Protein AF-A0A078QMP8-F1 (afdb_monomer_lite)

Secondary structure (DSSP, 8-state):
-HHHHHHHHHHHHH----S-----------SSSTTS-TT-TTSEEEETTEEEEEEE-TTSEEEEEEEETT--PPEEEEEEEE--TTSTT--EEEEE-TTS-EEEEE--SS----EEE-SSTT---------

Sequence (131 aa):
MRNLFLLIALCCVAFSVRAQRLVEVGKGFSSTSVNTTVFRNNSIVTHGNTQYISYYDAEGWLMLGKRRLGTGEWILHRTQYKGHVKDAHNIISMMVDGDGYLHLSFDHHGHKLNYCRSIAPIHLFWEIKSR

Radius of gyration: 20.08 Å; chains: 1; bounding box: 44×51×57 Å

Foldseek 3Di:
DVVVVVVVVVVVVVPPPPPDDDQDDDAAADPECLQPDPPQQDQWDDDDQKIKGWGHHNQQFIKIWMDGPPDRDIDIDGDPDGEPVVDSVFHKHWDADPQQKIKIWGHDDPDPTDIFIDPHHPDPDGDDDDD

pLDDT: mean 88.67, std 16.4, range [37.72, 98.88]

Organism: NCBI:txid1339350

Structure (mmCIF, N/CA/C/O backbone):
data_AF-A0A078QMP8-F1
#
_entry.id   AF-A0A078QMP8-F1
#
loop_
_atom_site.group_PDB
_atom_site.id
_atom_site.type_symbol
_atom_site.label_atom_id
_atom_site.label_alt_id
_atom_site.label_comp_id
_atom_site.label_asym_id
_atom_site.label_entity_id
_atom_site.label_seq_id
_atom_site.pdbx_PDB_ins_code
_atom_site.Cartn_x
_atom_site.Cartn_y
_atom_site.Cartn_z
_atom_site.occupancy
_atom_site.B_iso_or_equiv
_atom_site.auth_seq_id
_atom_site.auth_comp_id
_atom_site.auth_asym_id
_atom_site.auth_atom_id
_atom_site.pdbx_PDB_model_num
ATOM 1 N N . MET A 1 1 ? -28.824 30.784 37.572 1.00 60.53 1 MET A N 1
ATOM 2 C CA . MET A 1 1 ? -28.586 31.228 36.178 1.00 60.53 1 MET A CA 1
ATOM 3 C C . MET A 1 1 ? -27.094 31.341 35.845 1.00 60.53 1 MET A C 1
ATOM 5 O O . MET A 1 1 ? -26.639 30.577 35.009 1.00 60.53 1 MET A O 1
ATOM 9 N N . ARG A 1 2 ? -26.298 32.186 36.526 1.00 64.44 2 ARG A N 1
ATOM 10 C CA . ARG A 1 2 ? -24.849 32.368 36.250 1.00 64.44 2 ARG A CA 1
ATOM 11 C C . ARG A 1 2 ? -24.005 31.082 36.346 1.00 64.44 2 ARG A C 1
ATOM 13 O O . ARG A 1 2 ? -23.192 30.818 35.471 1.00 64.44 2 ARG A O 1
ATOM 20 N N . ASN A 1 3 ? -24.266 30.243 37.348 1.00 64.19 3 ASN A N 1
ATOM 21 C CA . ASN A 1 3 ? -23.526 28.988 37.547 1.00 64.19 3 ASN A CA 1
ATOM 22 C C . ASN A 1 3 ? -23.891 27.905 36.512 1.00 64.19 3 ASN A C 1
ATOM 24 O O . ASN A 1 3 ? -23.071 27.045 36.221 1.00 64.19 3 ASN A O 1
ATOM 28 N N . LEU A 1 4 ? -25.090 27.975 35.919 1.00 65.38 4 LEU A N 1
ATOM 29 C CA . LEU A 1 4 ? -25.539 27.042 34.880 1.00 65.38 4 LEU A CA 1
ATOM 30 C C . LEU A 1 4 ? -24.855 27.341 33.535 1.00 65.38 4 LEU A C 1
ATOM 32 O O . LEU A 1 4 ? -24.420 26.421 32.853 1.00 65.38 4 LEU A O 1
ATOM 36 N N . PHE A 1 5 ? -24.675 28.624 33.198 1.00 62.94 5 PHE A N 1
ATOM 37 C CA . PHE A 1 5 ? -23.906 29.043 32.019 1.00 62.94 5 PHE A CA 1
ATOM 38 C C . PHE A 1 5 ? -22.420 28.670 32.119 1.00 62.94 5 PHE A C 1
ATOM 40 O O . PHE A 1 5 ? -21.841 28.219 31.136 1.00 62.94 5 PHE A O 1
ATOM 47 N N . LEU A 1 6 ? -21.820 28.794 33.309 1.00 61.47 6 LEU A N 1
ATOM 48 C CA . LEU A 1 6 ? -20.442 28.356 33.565 1.00 61.47 6 LEU A CA 1
ATOM 49 C C . LEU A 1 6 ? -20.273 26.836 33.405 1.00 61.47 6 LEU A C 1
ATOM 51 O O . LEU A 1 6 ? -19.290 26.400 32.816 1.00 61.47 6 LEU A O 1
ATOM 55 N N . LEU A 1 7 ? -21.243 26.035 33.861 1.00 62.81 7 LEU A N 1
ATOM 56 C CA . LEU A 1 7 ? -21.231 24.575 33.703 1.00 62.81 7 LEU A CA 1
ATOM 57 C C . LEU A 1 7 ? -21.398 24.131 32.242 1.00 62.81 7 LEU A C 1
ATOM 59 O O . LEU A 1 7 ? -20.694 23.224 31.804 1.00 62.81 7 LEU A O 1
ATOM 63 N N . ILE A 1 8 ? -22.276 24.786 31.475 1.00 65.38 8 ILE A N 1
ATOM 64 C CA . ILE A 1 8 ? -22.460 24.502 30.041 1.00 65.38 8 ILE A CA 1
ATOM 65 C C . ILE A 1 8 ? -21.200 24.885 29.252 1.00 65.38 8 ILE A C 1
ATOM 67 O O . ILE A 1 8 ? -20.715 24.085 28.455 1.00 65.38 8 ILE A O 1
ATOM 71 N N . ALA A 1 9 ? -20.618 26.058 29.522 1.00 63.00 9 ALA A N 1
ATOM 72 C CA . ALA A 1 9 ? -19.374 26.486 28.884 1.00 63.00 9 ALA A CA 1
ATOM 73 C C . ALA A 1 9 ? -18.206 25.531 29.195 1.00 63.00 9 ALA A C 1
ATOM 75 O O . ALA A 1 9 ? -17.456 25.173 28.290 1.00 63.00 9 ALA A O 1
ATOM 76 N N . LEU A 1 10 ? -18.087 25.051 30.439 1.00 62.25 10 LEU A N 1
ATOM 77 C CA . LEU A 1 10 ? -17.062 24.077 30.833 1.00 62.25 10 LEU A CA 1
ATOM 78 C C . LEU A 1 10 ? -17.268 22.705 30.157 1.00 62.2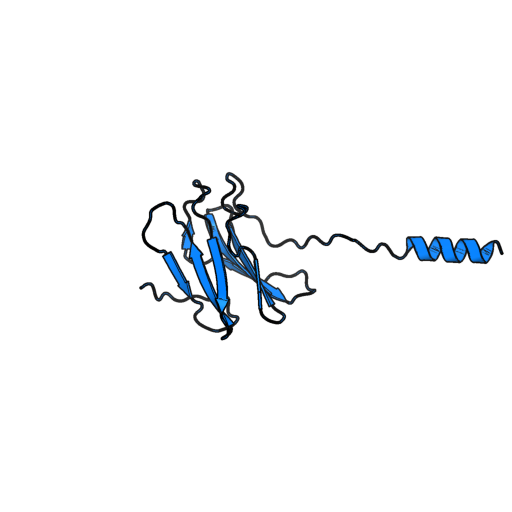5 10 LEU A C 1
ATOM 80 O O . LEU A 1 10 ? -16.298 22.059 29.765 1.00 62.25 10 LEU A O 1
ATOM 84 N N . CYS A 1 11 ? -18.522 22.284 29.954 1.00 59.47 11 CYS A N 1
ATOM 85 C CA . CYS A 1 11 ? -18.861 21.055 29.227 1.00 59.47 11 CYS A CA 1
ATOM 86 C C . CYS A 1 11 ? -18.514 21.139 27.729 1.00 59.47 11 CYS A C 1
ATOM 88 O O . CYS A 1 11 ? -18.012 20.170 27.161 1.00 59.47 11 CYS A O 1
ATOM 90 N N . CYS A 1 12 ? -18.716 22.296 27.090 1.00 57.00 12 CYS A N 1
ATOM 91 C CA . CYS A 1 12 ? -18.373 22.499 25.678 1.00 57.00 12 CYS A CA 1
ATOM 92 C C . CYS A 1 12 ? -16.858 22.486 25.415 1.00 57.00 12 CYS A C 1
ATOM 94 O O . CYS A 1 12 ? -16.435 22.071 24.339 1.00 57.00 12 CYS A O 1
ATOM 96 N N . VAL A 1 13 ? -16.032 22.889 26.388 1.00 56.84 13 VAL A N 1
ATOM 97 C CA . VAL A 1 13 ? -14.561 22.837 26.271 1.00 56.84 13 VAL A CA 1
ATOM 98 C C . VAL A 1 13 ? -14.026 21.403 26.433 1.00 56.84 13 VAL A C 1
ATOM 100 O O . VAL A 1 13 ? -13.000 21.058 25.849 1.00 56.84 13 VAL A O 1
ATOM 103 N N . ALA A 1 14 ? -14.735 20.542 27.174 1.00 55.78 14 ALA A N 1
ATOM 104 C CA . ALA A 1 14 ? -14.314 19.165 27.452 1.00 55.78 14 ALA A CA 1
ATOM 105 C C . ALA A 1 14 ? -14.521 18.190 26.274 1.00 55.78 14 ALA A C 1
ATOM 107 O O . ALA A 1 14 ? -13.844 17.165 26.197 1.00 55.78 14 ALA A O 1
ATOM 108 N N . PHE A 1 15 ? -15.399 18.5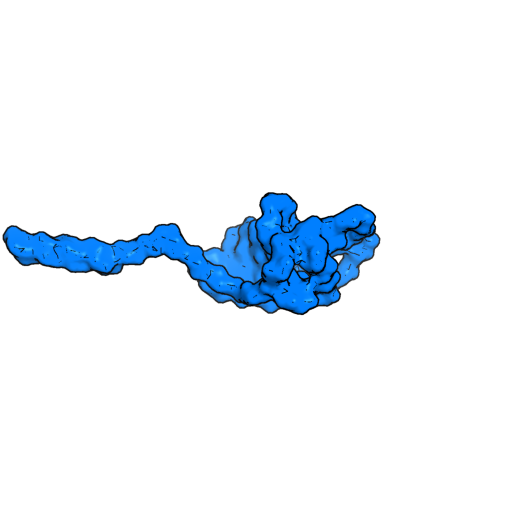14 25.321 1.00 53.62 15 PHE A N 1
ATOM 109 C CA . PHE A 1 15 ? -15.630 17.712 24.116 1.00 53.62 15 PHE A CA 1
ATOM 110 C C . PHE A 1 15 ? -14.873 18.280 22.909 1.00 53.62 15 PHE A C 1
ATOM 112 O O . PHE A 1 15 ? -15.462 18.748 21.937 1.00 53.62 15 PHE A O 1
ATOM 119 N N . SER A 1 16 ? -13.541 18.184 22.924 1.00 59.47 16 SER A N 1
ATOM 120 C CA . SER A 1 16 ? -12.768 18.260 21.677 1.00 59.47 16 SER A CA 1
ATOM 121 C C . SER A 1 16 ? -12.991 16.982 20.866 1.00 59.47 16 SER A C 1
ATOM 123 O O . SER A 1 16 ? -12.189 16.047 20.899 1.00 59.47 16 SER A O 1
ATOM 125 N N . VAL A 1 17 ? -14.098 16.927 20.126 1.00 60.81 17 VAL A N 1
ATOM 126 C CA . VAL A 1 17 ? -14.275 15.936 19.064 1.00 60.81 17 VAL A CA 1
ATOM 127 C C . VAL A 1 17 ? -13.261 16.283 17.979 1.00 60.81 17 VAL A C 1
ATOM 129 O O . VAL A 1 17 ? -13.447 17.227 17.214 1.00 60.81 17 VAL A O 1
ATOM 132 N N . ARG A 1 18 ? -12.141 15.556 17.923 1.00 66.56 18 ARG A N 1
ATOM 133 C CA . ARG A 1 18 ? -11.217 15.682 16.793 1.00 66.56 18 ARG A CA 1
ATOM 134 C C . ARG A 1 18 ? -11.909 15.123 15.553 1.00 66.56 18 ARG A C 1
ATOM 136 O O . ARG A 1 18 ? -12.007 13.909 15.403 1.00 66.56 18 ARG A O 1
ATOM 143 N N . ALA A 1 19 ? -12.374 16.010 14.674 1.00 79.31 19 ALA A N 1
ATOM 144 C CA . ALA A 1 19 ? -12.984 15.635 13.398 1.00 79.31 19 ALA A CA 1
ATOM 145 C C . ALA A 1 19 ? -12.022 14.827 12.506 1.00 79.31 19 ALA A C 1
ATOM 147 O O . ALA A 1 19 ? -12.461 14.017 11.694 1.00 79.31 19 ALA A O 1
ATOM 148 N N . GLN A 1 20 ? -10.708 15.006 12.681 1.00 89.75 20 GLN A N 1
ATOM 149 C CA . GLN A 1 20 ? -9.671 14.271 11.966 1.00 89.75 20 GLN A CA 1
ATOM 150 C C . GLN A 1 20 ? -8.768 13.499 12.931 1.00 89.75 20 GLN A C 1
ATOM 152 O O . GLN A 1 20 ? -8.244 14.040 13.909 1.00 89.75 20 GLN A O 1
ATOM 157 N N . ARG A 1 21 ? -8.527 12.226 12.608 1.00 90.88 21 ARG A N 1
ATOM 158 C CA . ARG A 1 21 ? -7.541 11.376 13.280 1.00 90.88 21 ARG A CA 1
ATOM 159 C C . ARG A 1 21 ? -6.487 10.940 12.270 1.00 90.88 21 ARG A C 1
ATOM 161 O O . ARG A 1 21 ? -6.785 10.169 11.364 1.00 90.88 21 ARG A O 1
ATOM 168 N N . LEU A 1 22 ? -5.253 11.390 12.470 1.00 95.50 22 LEU A N 1
ATOM 169 C CA . LEU A 1 22 ? -4.087 10.843 11.781 1.00 95.50 22 LEU A CA 1
ATOM 170 C C . LEU A 1 22 ? -3.552 9.657 12.582 1.00 95.50 22 LEU A C 1
ATOM 172 O O . LEU A 1 22 ? -3.433 9.731 13.805 1.00 95.50 22 LEU A O 1
ATOM 176 N N . VAL A 1 23 ? -3.260 8.557 11.893 1.00 96.88 23 VAL A N 1
ATOM 177 C CA . VAL A 1 23 ? -2.610 7.383 12.478 1.00 96.88 23 VAL A CA 1
ATOM 178 C C . VAL A 1 23 ? -1.319 7.163 11.716 1.00 96.88 23 VAL A C 1
ATOM 180 O O . VAL A 1 23 ? -1.355 6.845 10.530 1.00 96.88 23 VAL A O 1
ATOM 183 N N . GLU A 1 24 ? -0.192 7.380 12.388 1.00 98.19 24 GLU A N 1
ATOM 184 C CA . GLU A 1 24 ? 1.121 7.148 11.796 1.00 98.19 24 GLU A CA 1
ATOM 185 C C . GLU A 1 24 ? 1.315 5.652 11.513 1.00 98.19 24 GLU A C 1
ATOM 187 O O . GLU A 1 24 ? 0.928 4.803 12.313 1.00 98.19 24 GLU A O 1
ATOM 192 N N . VAL A 1 25 ? 1.875 5.345 10.340 1.00 98.38 25 VAL A N 1
ATOM 193 C CA . VAL A 1 25 ? 2.183 3.978 9.894 1.00 98.38 25 VAL A CA 1
ATOM 194 C C . VAL A 1 25 ? 3.690 3.758 9.990 1.00 98.38 25 VAL A C 1
ATOM 196 O O . VAL A 1 25 ? 4.166 3.006 10.829 1.00 98.38 25 VAL A O 1
ATOM 199 N N . GLY A 1 26 ? 4.440 4.458 9.141 1.00 97.31 26 GLY A N 1
ATOM 200 C CA . GLY A 1 26 ? 5.890 4.411 9.023 1.00 97.31 26 GLY A CA 1
ATOM 201 C C . GLY A 1 26 ? 6.345 5.390 7.941 1.00 97.31 26 GLY A C 1
ATOM 202 O O . GLY A 1 26 ? 5.519 5.941 7.207 1.00 97.31 26 GLY A O 1
ATOM 203 N N . LYS A 1 27 ? 7.653 5.644 7.843 1.00 98.38 27 LYS A N 1
ATOM 204 C CA . LYS A 1 27 ? 8.203 6.509 6.789 1.00 98.38 27 LYS A CA 1
ATOM 205 C C . LYS A 1 27 ? 8.268 5.743 5.462 1.00 98.38 27 LYS A C 1
ATOM 207 O O . LYS A 1 27 ? 8.651 4.576 5.441 1.00 98.38 27 LYS A O 1
ATOM 212 N N . GLY A 1 28 ? 7.882 6.402 4.372 1.00 98.62 28 GLY A N 1
ATOM 213 C CA . GLY A 1 28 ? 7.893 5.855 3.014 1.00 98.62 28 GLY A CA 1
ATOM 214 C C . GLY A 1 28 ? 8.800 6.648 2.078 1.00 98.62 28 GLY A C 1
ATOM 215 O O . GLY A 1 28 ? 9.180 7.777 2.395 1.00 98.62 28 GLY A O 1
ATOM 216 N N . PHE A 1 29 ? 9.112 6.076 0.914 1.00 98.75 29 PHE A N 1
ATOM 217 C CA . PHE A 1 29 ? 9.772 6.796 -0.173 1.00 98.75 29 PHE A CA 1
ATOM 218 C C . PHE A 1 29 ? 8.967 8.039 -0.561 1.00 98.75 29 PHE A C 1
ATOM 220 O O . PHE A 1 29 ? 7.743 7.962 -0.714 1.00 98.75 29 PHE A O 1
ATOM 227 N N . SER A 1 30 ? 9.660 9.166 -0.730 1.00 98.56 30 SER A N 1
ATOM 228 C CA . SER A 1 30 ? 9.036 10.482 -0.917 1.00 98.56 30 SER A CA 1
ATOM 229 C C . SER A 1 30 ? 9.652 11.331 -2.033 1.00 98.56 30 SER A C 1
ATOM 231 O O . SER A 1 30 ? 9.198 12.450 -2.251 1.00 98.56 30 SER A O 1
ATOM 233 N N . SER A 1 31 ? 10.655 10.831 -2.767 1.00 98.62 31 SER A N 1
ATOM 234 C CA . SER A 1 31 ? 11.264 11.587 -3.879 1.00 98.62 31 SER A CA 1
ATOM 235 C C . SER A 1 31 ? 10.452 11.529 -5.181 1.00 98.62 31 SER A C 1
ATOM 237 O O . SER A 1 31 ? 10.742 12.271 -6.112 1.00 98.62 31 SER A O 1
ATOM 239 N N . THR A 1 32 ? 9.437 10.665 -5.252 1.00 98.81 32 THR A N 1
ATOM 240 C CA . THR A 1 32 ? 8.426 10.607 -6.320 1.00 98.81 32 THR A CA 1
ATOM 241 C C . THR A 1 32 ? 7.047 10.366 -5.700 1.00 98.81 32 THR A C 1
ATOM 243 O O . THR A 1 32 ? 6.927 10.086 -4.506 1.00 98.81 32 THR A O 1
ATOM 246 N N . SER A 1 33 ? 5.989 10.430 -6.511 1.00 98.69 33 SER A N 1
ATOM 247 C CA . SER A 1 33 ? 4.612 10.152 -6.085 1.00 98.69 33 SER A CA 1
ATOM 248 C C . SER A 1 33 ? 4.224 8.667 -6.122 1.00 98.69 33 SER A C 1
ATOM 250 O O . SER A 1 33 ? 3.045 8.358 -5.963 1.00 98.69 33 SER A O 1
ATOM 252 N N . VAL A 1 34 ? 5.170 7.730 -6.288 1.00 98.88 34 VAL A N 1
ATOM 253 C CA . VAL A 1 34 ? 4.881 6.283 -6.442 1.00 98.88 34 VAL A CA 1
ATOM 254 C C . VAL A 1 34 ? 3.993 5.704 -5.325 1.00 98.88 34 VAL A C 1
ATOM 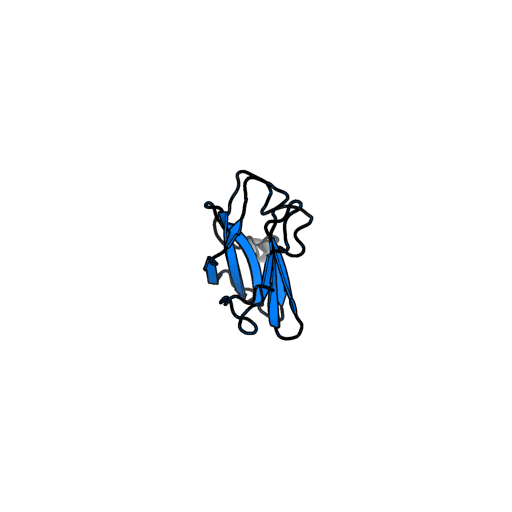256 O O . VAL A 1 34 ? 3.187 4.803 -5.548 1.00 98.88 34 VAL A O 1
ATOM 259 N N . ASN A 1 35 ? 4.075 6.251 -4.109 1.00 98.88 35 ASN A N 1
ATOM 260 C CA . ASN A 1 35 ? 3.257 5.822 -2.973 1.00 98.88 35 ASN A CA 1
ATOM 261 C C . ASN A 1 35 ? 1.860 6.468 -2.911 1.00 98.88 35 ASN A C 1
ATOM 263 O O . ASN A 1 35 ? 1.015 5.995 -2.146 1.00 98.88 35 ASN A O 1
ATOM 267 N N . THR A 1 36 ? 1.600 7.523 -3.685 1.00 98.75 36 THR A N 1
ATOM 268 C CA . THR A 1 36 ? 0.464 8.444 -3.498 1.00 98.75 36 THR A CA 1
ATOM 269 C C . THR A 1 36 ? -0.283 8.783 -4.792 1.00 98.75 36 THR A C 1
ATOM 271 O O . THR A 1 36 ? -0.950 9.813 -4.873 1.00 98.75 36 THR A O 1
ATOM 274 N N . THR A 1 37 ? -0.211 7.926 -5.812 1.00 98.81 37 THR A N 1
ATOM 275 C CA . THR A 1 37 ? -0.986 8.125 -7.045 1.00 98.81 37 THR A CA 1
ATOM 276 C C . THR A 1 37 ? -2.464 7.758 -6.864 1.00 98.81 37 THR A C 1
ATOM 278 O O . THR A 1 37 ? -2.828 6.923 -6.034 1.00 98.81 37 THR A O 1
ATOM 281 N N . VAL A 1 38 ? -3.332 8.361 -7.683 1.00 98.75 38 VAL A N 1
ATOM 282 C CA . VAL A 1 38 ? -4.784 8.100 -7.671 1.00 98.75 38 VAL A CA 1
ATOM 283 C C . VAL A 1 38 ? -5.145 6.682 -8.133 1.00 98.75 38 VAL A C 1
ATOM 285 O O . VAL A 1 38 ? -6.195 6.161 -7.781 1.00 98.75 38 VAL A O 1
ATOM 288 N N . PHE A 1 39 ? -4.270 6.036 -8.906 1.00 98.56 39 PHE A N 1
ATOM 289 C CA . PHE A 1 39 ? -4.524 4.732 -9.522 1.00 98.56 39 PHE A CA 1
ATOM 290 C C . PHE A 1 39 ? -4.014 3.545 -8.687 1.00 98.56 39 PHE A C 1
ATOM 292 O O . PHE A 1 39 ? -3.991 2.412 -9.172 1.00 98.56 39 PHE A O 1
ATOM 299 N N . ARG A 1 40 ? -3.646 3.771 -7.419 1.00 98.88 40 ARG A N 1
ATOM 300 C CA . ARG A 1 40 ? -3.387 2.691 -6.458 1.00 98.88 40 ARG A CA 1
ATOM 301 C C . ARG A 1 40 ? -4.708 2.054 -6.014 1.00 98.88 40 ARG A C 1
ATOM 303 O O . ARG A 1 40 ? -5.394 2.603 -5.156 1.00 98.88 40 ARG A O 1
ATOM 310 N N . ASN A 1 41 ? -5.031 0.881 -6.556 1.00 98.69 41 ASN A N 1
ATOM 311 C CA . ASN A 1 41 ? -6.304 0.177 -6.349 1.00 98.69 41 ASN A CA 1
ATOM 312 C C . ASN A 1 41 ? -6.068 -1.212 -5.715 1.00 98.69 41 ASN A C 1
ATOM 314 O O . ASN A 1 41 ? -6.093 -2.230 -6.397 1.00 98.69 41 ASN A O 1
ATOM 318 N N . ASN A 1 42 ? -5.763 -1.321 -4.423 1.00 98.75 42 ASN A N 1
ATOM 319 C CA . ASN A 1 42 ? -5.764 -0.266 -3.406 1.00 98.75 42 ASN A CA 1
ATOM 320 C C . ASN A 1 42 ? -4.368 -0.022 -2.811 1.00 98.75 42 ASN A C 1
ATOM 322 O O . ASN A 1 42 ? -3.491 -0.882 -2.866 1.00 98.75 42 ASN A O 1
ATOM 326 N N . SER A 1 43 ? -4.176 1.140 -2.181 1.00 98.56 43 SER A N 1
ATOM 327 C CA . SER A 1 43 ? -3.049 1.409 -1.271 1.00 98.56 43 SER A CA 1
ATOM 328 C C . SER A 1 43 ? -3.326 0.959 0.167 1.00 98.56 43 SER A C 1
ATOM 330 O O . SER A 1 43 ? -2.407 0.572 0.890 1.00 98.56 43 SER A O 1
ATOM 332 N N . ILE A 1 44 ? -4.599 1.001 0.565 1.00 98.50 44 ILE A N 1
ATOM 333 C CA . ILE A 1 44 ? -5.124 0.608 1.869 1.00 98.50 44 ILE A CA 1
ATOM 334 C C . ILE A 1 44 ? -6.464 -0.107 1.668 1.00 98.50 44 ILE A C 1
ATOM 336 O O . ILE A 1 44 ? -7.289 0.321 0.862 1.00 98.50 44 ILE A O 1
ATOM 340 N N . VAL A 1 45 ? -6.697 -1.211 2.370 1.00 98.38 45 VAL A N 1
ATOM 341 C CA . VAL A 1 45 ? -7.920 -2.014 2.227 1.00 98.38 45 VAL A CA 1
ATOM 342 C C . VAL A 1 45 ? -8.341 -2.576 3.575 1.00 98.38 45 VAL A C 1
ATOM 344 O O . VAL A 1 45 ? -7.501 -2.955 4.385 1.00 98.38 45 VAL A O 1
ATOM 347 N N . THR A 1 46 ? -9.642 -2.628 3.833 1.00 98.12 46 THR A N 1
ATOM 348 C CA . THR A 1 46 ? -10.201 -3.229 5.046 1.00 98.12 46 THR A CA 1
ATOM 349 C C . THR A 1 46 ? -10.875 -4.546 4.692 1.00 98.12 46 THR A C 1
ATOM 351 O O . THR A 1 46 ? -11.651 -4.601 3.742 1.00 98.12 46 THR A O 1
ATOM 354 N N . HIS A 1 47 ? -10.620 -5.582 5.487 1.00 96.56 47 HIS A N 1
ATOM 355 C CA . HIS A 1 47 ? -11.338 -6.850 5.439 1.00 96.56 47 HIS A CA 1
ATOM 356 C C . HIS A 1 47 ? -11.702 -7.261 6.872 1.00 96.56 47 HIS A C 1
ATOM 358 O O . HIS A 1 47 ? -10.829 -7.402 7.736 1.00 96.56 47 HIS A O 1
ATOM 364 N N . GLY A 1 48 ? -13.001 -7.393 7.152 1.00 95.75 48 GLY A N 1
ATOM 365 C CA . GLY A 1 48 ? -13.504 -7.559 8.515 1.00 95.75 48 GLY A CA 1
AT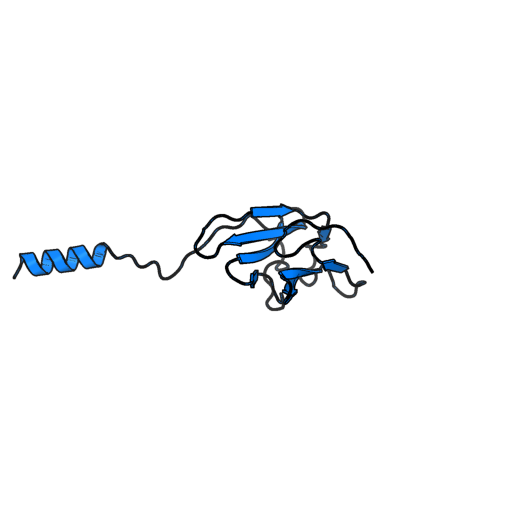OM 366 C C . GLY A 1 48 ? -13.060 -6.407 9.425 1.00 95.75 48 GLY A C 1
ATOM 367 O O . GLY A 1 48 ? -13.249 -5.237 9.102 1.00 95.75 48 GLY A O 1
ATOM 368 N N . ASN A 1 49 ? -12.435 -6.734 10.560 1.00 95.88 49 ASN A N 1
ATOM 369 C CA . ASN A 1 49 ? -11.937 -5.743 11.523 1.00 95.88 49 ASN A CA 1
ATOM 370 C C . ASN A 1 49 ? -10.446 -5.398 11.341 1.00 95.88 49 ASN A C 1
ATOM 372 O O . ASN A 1 49 ? -9.837 -4.786 12.225 1.00 95.88 49 ASN A O 1
ATOM 376 N N . THR A 1 50 ? -9.836 -5.824 10.233 1.00 96.25 50 THR A N 1
ATOM 377 C CA . THR A 1 50 ? -8.415 -5.615 9.943 1.00 96.25 50 THR A CA 1
ATOM 378 C C . THR A 1 50 ? -8.253 -4.710 8.730 1.00 96.25 50 THR A C 1
ATOM 380 O O . THR A 1 50 ? -8.871 -4.924 7.691 1.00 96.25 50 THR A O 1
ATOM 383 N N . GLN A 1 51 ? -7.400 -3.699 8.863 1.00 98.00 51 GLN A N 1
ATOM 384 C CA . GLN A 1 51 ? -6.987 -2.827 7.773 1.00 98.00 51 GLN A CA 1
ATOM 385 C C . GLN A 1 51 ? -5.559 -3.174 7.365 1.00 98.00 51 GLN A C 1
ATOM 387 O O . GLN A 1 51 ? -4.693 -3.319 8.226 1.00 98.00 51 GLN A O 1
ATOM 392 N N . TYR A 1 52 ? -5.329 -3.277 6.063 1.00 98.12 52 TYR A N 1
ATOM 393 C CA . TYR A 1 52 ? -4.047 -3.551 5.432 1.00 98.12 52 TYR A CA 1
ATOM 394 C C . TYR A 1 52 ? -3.583 -2.327 4.658 1.00 98.12 52 TYR A C 1
ATOM 396 O O . TYR A 1 52 ? -4.412 -1.605 4.108 1.00 98.12 52 TYR A O 1
ATOM 404 N N . ILE A 1 53 ? -2.275 -2.111 4.592 1.00 98.69 53 ILE A N 1
ATOM 405 C CA . ILE A 1 53 ? -1.650 -1.037 3.817 1.00 98.69 53 ILE A CA 1
ATOM 406 C C . ILE A 1 53 ? -0.419 -1.572 3.088 1.00 98.69 53 ILE A C 1
ATOM 408 O O . ILE A 1 53 ? 0.252 -2.478 3.587 1.00 98.69 53 ILE A O 1
ATOM 412 N N . SER A 1 54 ? -0.113 -1.000 1.927 1.00 98.50 54 SER A N 1
ATOM 413 C CA . SER A 1 54 ? 1.138 -1.234 1.208 1.00 98.50 54 SER A CA 1
ATOM 414 C C . SER A 1 54 ? 1.776 0.076 0.759 1.00 98.50 54 SER A C 1
ATOM 416 O O . SER A 1 54 ? 1.081 1.022 0.368 1.00 98.50 54 SER A O 1
ATOM 418 N N . TYR A 1 55 ? 3.100 0.146 0.812 1.00 98.88 55 TYR A N 1
ATOM 419 C CA . TYR A 1 55 ? 3.889 1.289 0.343 1.00 98.88 55 TYR A CA 1
ATOM 420 C C . TYR A 1 55 ? 5.352 0.872 0.164 1.00 98.88 55 TYR A C 1
ATOM 422 O O . TYR A 1 55 ? 5.764 -0.147 0.703 1.00 98.88 55 TYR A O 1
ATOM 430 N N . TYR A 1 56 ? 6.148 1.644 -0.565 1.00 98.88 56 TYR A N 1
ATOM 431 C CA . TYR A 1 56 ? 7.600 1.493 -0.565 1.00 98.88 56 TYR A CA 1
ATOM 432 C C . TYR A 1 56 ? 8.230 2.302 0.569 1.00 98.88 56 TYR A C 1
ATOM 434 O O . TYR A 1 56 ? 7.914 3.489 0.713 1.00 98.88 56 TYR A O 1
ATOM 442 N N . ASP A 1 57 ? 9.122 1.696 1.353 1.00 98.69 57 ASP A N 1
ATOM 443 C CA . ASP A 1 57 ? 9.936 2.418 2.339 1.00 98.69 57 ASP A CA 1
ATOM 444 C C . ASP A 1 57 ? 10.981 3.333 1.683 1.00 98.69 57 ASP A C 1
ATOM 446 O O . ASP A 1 57 ? 11.092 3.394 0.461 1.00 98.69 57 ASP A O 1
ATOM 450 N N . ALA A 1 58 ? 11.739 4.075 2.494 1.00 98.12 58 ALA A N 1
ATOM 451 C CA . ALA A 1 58 ? 12.728 5.037 2.008 1.00 98.12 58 ALA A CA 1
ATOM 452 C C . ALA A 1 58 ? 13.821 4.408 1.122 1.00 98.12 58 ALA A C 1
ATOM 454 O O . ALA A 1 58 ? 14.377 5.092 0.262 1.00 98.12 58 ALA A O 1
ATOM 455 N N . GLU A 1 59 ? 14.098 3.112 1.277 1.00 98.31 59 GLU A N 1
ATOM 456 C CA . GLU A 1 59 ? 15.069 2.393 0.456 1.00 98.31 59 GLU A CA 1
ATOM 457 C C . GLU A 1 59 ? 14.441 1.749 -0.789 1.00 98.31 59 GLU A C 1
ATOM 459 O O . GLU A 1 59 ? 15.176 1.216 -1.625 1.00 98.31 59 GLU A O 1
ATOM 464 N N . GLY A 1 60 ? 13.115 1.806 -0.937 1.00 98.56 60 GLY A N 1
ATOM 465 C CA . GLY A 1 60 ? 12.355 1.258 -2.059 1.00 98.56 60 GLY A CA 1
ATOM 466 C C . GLY A 1 60 ? 11.849 -0.172 -1.855 1.00 98.56 60 GLY A C 1
ATOM 467 O O . GLY A 1 60 ? 11.398 -0.794 -2.819 1.00 98.56 60 GLY A O 1
ATOM 468 N N . TRP A 1 61 ? 11.927 -0.723 -0.641 1.00 98.44 61 TRP A N 1
ATOM 469 C CA . TRP A 1 61 ? 11.361 -2.041 -0.341 1.00 98.44 61 TRP A CA 1
ATOM 470 C C . TRP A 1 61 ? 9.853 -1.960 -0.173 1.00 98.44 61 TRP A C 1
ATOM 472 O O . TRP A 1 61 ? 9.339 -1.044 0.468 1.00 98.44 61 TRP A O 1
ATOM 482 N N . LEU A 1 62 ? 9.140 -2.945 -0.714 1.00 98.25 62 LEU A N 1
ATOM 483 C CA . LEU A 1 62 ? 7.701 -3.066 -0.537 1.00 98.25 62 LEU A CA 1
ATOM 484 C C . LEU A 1 62 ? 7.411 -3.448 0.920 1.00 98.25 62 LEU A C 1
ATOM 486 O O . LEU A 1 62 ? 7.739 -4.547 1.381 1.00 98.25 62 LEU A O 1
ATOM 490 N N . MET A 1 63 ? 6.768 -2.523 1.622 1.00 97.94 63 MET A N 1
ATOM 491 C CA . MET A 1 63 ? 6.241 -2.663 2.970 1.00 97.94 63 MET A CA 1
ATOM 492 C C . MET A 1 63 ? 4.780 -3.074 2.928 1.00 97.94 63 MET A C 1
ATOM 494 O O . MET A 1 63 ? 3.980 -2.538 2.158 1.00 97.94 63 MET A O 1
ATOM 498 N N . LEU A 1 64 ? 4.427 -3.977 3.832 1.00 97.50 64 LEU A N 1
ATOM 499 C CA . LEU A 1 64 ? 3.056 -4.320 4.161 1.00 97.50 64 LEU A CA 1
ATOM 500 C C . LEU A 1 64 ? 2.798 -3.986 5.618 1.00 97.50 64 LEU A C 1
ATOM 502 O O . LEU A 1 64 ? 3.644 -4.222 6.477 1.00 97.50 64 LEU A O 1
ATOM 506 N N . GLY A 1 65 ? 1.612 -3.476 5.903 1.00 96.88 65 GLY A N 1
ATOM 507 C CA . GLY A 1 65 ? 1.160 -3.252 7.262 1.00 96.88 65 GLY A CA 1
ATOM 508 C C . GLY A 1 65 ? -0.218 -3.838 7.483 1.00 96.88 65 GLY A C 1
ATOM 509 O O . GLY A 1 65 ? -1.036 -3.857 6.563 1.00 96.88 65 GLY A O 1
ATOM 510 N N . LYS A 1 66 ? -0.495 -4.272 8.712 1.00 96.44 66 LYS A N 1
ATOM 511 C CA . LYS A 1 66 ? -1.865 -4.511 9.166 1.00 96.44 66 LYS A CA 1
ATOM 512 C C . LYS A 1 66 ? -2.115 -3.924 10.544 1.00 96.44 66 LYS A C 1
ATOM 514 O O . LYS A 1 66 ? -1.215 -3.890 11.381 1.00 96.44 66 LYS A O 1
ATOM 519 N N . ARG A 1 67 ? -3.359 -3.531 10.796 1.00 96.38 67 ARG A N 1
ATOM 520 C CA . ARG A 1 67 ? -3.847 -3.158 12.127 1.00 96.38 67 ARG A CA 1
ATOM 521 C C . ARG A 1 67 ? -5.291 -3.579 12.325 1.00 96.38 67 ARG A C 1
ATOM 523 O O . ARG A 1 67 ? -6.026 -3.786 11.360 1.00 96.38 67 ARG A O 1
ATOM 530 N N . ARG A 1 68 ? -5.723 -3.634 13.580 1.00 96.38 68 ARG A N 1
ATOM 531 C CA . ARG A 1 68 ? -7.146 -3.704 13.919 1.00 96.38 68 ARG A CA 1
ATOM 532 C C . ARG A 1 68 ? -7.772 -2.311 13.776 1.00 96.38 68 ARG A C 1
ATOM 534 O O . ARG A 1 68 ? -7.141 -1.313 14.117 1.00 96.38 68 ARG A O 1
ATOM 541 N N . LEU A 1 69 ? -9.004 -2.208 13.279 1.00 96.06 69 LEU A N 1
ATOM 542 C CA . LEU A 1 69 ? -9.694 -0.914 13.247 1.00 96.06 69 LEU A CA 1
ATOM 543 C C . LEU A 1 69 ? -9.880 -0.359 14.667 1.00 96.06 69 LEU A C 1
ATOM 545 O O . LEU A 1 69 ? -10.019 -1.097 15.641 1.00 96.06 69 LEU A O 1
ATOM 549 N N . GLY A 1 70 ? -9.849 0.968 14.783 1.00 94.19 70 GLY A N 1
ATOM 550 C CA . GLY A 1 70 ? -9.912 1.676 16.063 1.00 94.19 70 GLY A CA 1
ATOM 551 C C . GLY A 1 70 ? -8.560 1.813 16.775 1.00 94.19 70 GLY A C 1
ATOM 552 O O . GLY A 1 70 ? -8.360 2.807 17.481 1.00 94.19 70 GLY A O 1
ATOM 553 N N . THR A 1 71 ? -7.597 0.919 16.531 1.00 94.75 71 THR A N 1
ATOM 554 C CA . THR A 1 71 ? -6.255 0.995 17.137 1.00 94.75 71 THR A CA 1
ATOM 555 C C . THR A 1 71 ? -5.316 1.898 16.332 1.00 94.75 71 THR A C 1
ATOM 557 O O . THR A 1 71 ? -5.571 2.211 15.168 1.00 94.75 71 THR A O 1
ATOM 560 N N . GLY A 1 72 ? -4.252 2.392 16.971 1.00 95.00 72 GLY A N 1
ATOM 561 C CA . GLY A 1 72 ? -3.200 3.174 16.306 1.00 95.00 72 GLY A CA 1
ATOM 562 C C . GLY A 1 72 ? -1.999 2.343 15.847 1.00 95.00 72 GLY A C 1
ATOM 563 O O . GLY A 1 72 ? -1.211 2.810 15.038 1.00 95.00 72 GLY A O 1
ATOM 564 N N . GLU A 1 73 ? -1.868 1.124 16.363 1.00 95.69 73 GLU A N 1
ATOM 565 C CA . GLU A 1 73 ? -0.669 0.305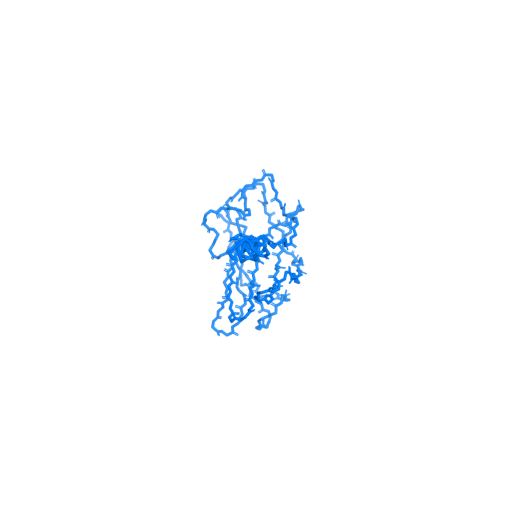 16.208 1.00 95.69 73 GLU A CA 1
ATOM 566 C C . GLU A 1 73 ? -0.714 -0.520 14.925 1.00 95.69 73 GLU A C 1
ATOM 568 O O . GLU A 1 73 ? -1.655 -1.287 14.696 1.00 95.69 73 GLU A O 1
ATOM 573 N N . TRP A 1 74 ? 0.329 -0.373 14.113 1.00 97.44 74 TRP A N 1
ATOM 574 C CA . TRP A 1 74 ? 0.550 -1.158 12.908 1.00 97.44 74 TRP A CA 1
ATOM 575 C C . TRP A 1 74 ? 1.595 -2.237 13.158 1.00 97.44 74 TRP A C 1
ATOM 577 O O . TRP A 1 74 ? 2.670 -1.970 13.687 1.00 97.44 74 TRP A O 1
ATOM 587 N N . ILE A 1 75 ? 1.302 -3.450 12.700 1.00 96.50 75 ILE A N 1
ATOM 588 C CA . ILE A 1 75 ? 2.309 -4.491 12.513 1.00 96.50 75 ILE A CA 1
ATOM 589 C C . ILE A 1 75 ? 2.822 -4.330 11.088 1.00 96.50 75 ILE A C 1
ATOM 591 O O . ILE A 1 75 ? 2.038 -4.463 10.147 1.00 96.50 75 ILE A O 1
ATOM 595 N N . LEU A 1 76 ? 4.109 -4.031 10.937 1.00 96.19 76 LEU A N 1
ATOM 596 C CA . LEU A 1 76 ? 4.751 -3.828 9.642 1.00 96.19 76 LEU A CA 1
ATOM 597 C C . LEU A 1 76 ? 5.660 -5.002 9.288 1.00 96.19 76 LEU A C 1
ATOM 599 O O . LEU A 1 76 ? 6.330 -5.573 10.146 1.00 96.19 76 LEU A O 1
ATOM 603 N N . HIS A 1 77 ? 5.708 -5.328 8.004 1.00 94.62 77 HIS A N 1
ATOM 604 C CA . HIS A 1 77 ? 6.584 -6.338 7.440 1.00 94.62 77 HIS A CA 1
ATOM 605 C C . HIS A 1 77 ? 7.210 -5.802 6.152 1.00 94.62 77 HIS A C 1
ATOM 607 O O . HIS A 1 77 ? 6.503 -5.427 5.215 1.00 94.62 77 HIS A O 1
ATOM 613 N N . ARG A 1 78 ? 8.543 -5.771 6.113 1.00 95.38 78 ARG A N 1
ATOM 614 C CA . ARG A 1 78 ? 9.300 -5.553 4.880 1.00 95.38 78 ARG A CA 1
ATOM 615 C C . ARG A 1 78 ? 9.338 -6.868 4.113 1.00 95.38 78 ARG A C 1
ATOM 617 O O . ARG A 1 78 ? 9.802 -7.869 4.652 1.00 95.38 78 ARG A O 1
ATOM 624 N N . THR A 1 79 ? 8.861 -6.859 2.876 1.00 94.88 79 THR A N 1
ATOM 625 C CA . THR A 1 79 ? 8.920 -8.041 2.008 1.00 94.88 79 THR A CA 1
ATOM 626 C C . THR A 1 79 ? 10.301 -8.193 1.366 1.00 94.88 79 THR A C 1
ATOM 628 O O . THR A 1 79 ? 11.163 -7.320 1.468 1.00 94.88 79 THR A O 1
ATOM 631 N N . GLN A 1 80 ? 10.500 -9.291 0.644 1.00 94.25 80 GLN A N 1
ATOM 632 C CA . GLN A 1 80 ? 11.679 -9.528 -0.186 1.00 94.25 80 GLN A CA 1
ATOM 633 C C . GLN A 1 80 ? 11.712 -8.693 -1.480 1.00 94.25 80 GLN A C 1
ATOM 635 O O . GLN A 1 80 ? 12.680 -8.783 -2.233 1.00 94.25 80 GLN A O 1
ATOM 640 N N . TYR A 1 81 ? 10.657 -7.928 -1.786 1.00 96.31 81 TYR A N 1
ATOM 641 C CA . TYR A 1 81 ? 10.513 -7.231 -3.062 1.00 96.31 81 TYR A CA 1
ATOM 642 C C . TYR A 1 81 ? 10.941 -5.770 -2.968 1.00 96.31 81 TYR A C 1
ATOM 644 O O . TYR A 1 81 ? 10.575 -5.052 -2.035 1.00 96.31 81 TYR A O 1
ATOM 652 N N . LYS A 1 82 ? 11.675 -5.317 -3.983 1.00 97.88 82 LYS A N 1
ATOM 653 C CA . LYS A 1 82 ? 12.126 -3.935 -4.131 1.00 97.88 82 LYS A CA 1
ATOM 654 C C . LYS A 1 82 ? 11.602 -3.374 -5.445 1.00 97.88 82 LYS A C 1
ATOM 656 O O . LYS A 1 82 ? 11.755 -4.035 -6.465 1.00 97.88 82 LYS A O 1
ATOM 661 N N . GLY A 1 83 ? 10.994 -2.192 -5.406 1.00 98.12 83 GLY A N 1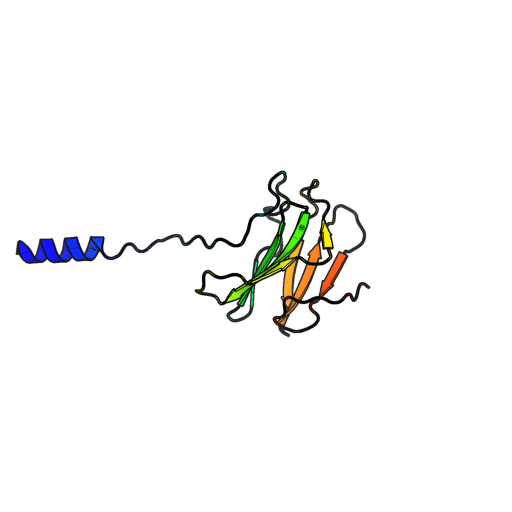
ATOM 662 C CA . GLY A 1 83 ? 10.456 -1.537 -6.598 1.00 98.12 83 GLY A CA 1
ATOM 663 C C . GLY A 1 83 ? 11.405 -0.500 -7.192 1.00 98.12 83 GLY A C 1
ATOM 664 O O . GLY A 1 83 ? 12.280 0.046 -6.509 1.00 98.12 83 GLY A O 1
ATOM 665 N N . HIS A 1 84 ? 11.189 -0.163 -8.459 1.00 98.56 84 HIS A N 1
ATOM 666 C CA . HIS A 1 84 ? 11.843 0.945 -9.142 1.00 98.56 84 HIS A CA 1
ATOM 667 C C . HIS A 1 84 ? 11.174 2.284 -8.782 1.00 98.56 84 HIS A C 1
ATOM 669 O O . HIS A 1 84 ? 10.551 2.956 -9.597 1.00 98.56 84 HIS A O 1
ATOM 675 N N . VAL A 1 85 ? 11.330 2.705 -7.525 1.00 98.75 85 VAL A N 1
ATOM 676 C CA . VAL A 1 85 ? 10.635 3.872 -6.937 1.00 98.75 85 VAL A CA 1
ATOM 677 C C . VAL A 1 85 ? 10.957 5.232 -7.573 1.00 98.75 85 VAL A C 1
ATOM 679 O O . VAL A 1 85 ? 10.282 6.225 -7.299 1.00 98.75 85 VAL A O 1
ATOM 682 N N . LYS A 1 86 ? 11.979 5.297 -8.433 1.00 98.62 86 LYS A N 1
ATOM 683 C CA . LYS A 1 86 ? 12.298 6.495 -9.224 1.00 98.62 86 LYS A CA 1
ATOM 684 C C . LYS A 1 86 ? 11.304 6.733 -10.367 1.00 98.62 86 LYS A C 1
ATOM 686 O O . LYS A 1 86 ? 11.269 7.843 -10.888 1.00 98.62 86 LYS A O 1
ATOM 691 N N . ASP A 1 87 ? 10.482 5.742 -10.706 1.00 98.69 87 ASP A N 1
ATOM 692 C CA . ASP A 1 87 ? 9.358 5.879 -11.628 1.00 98.69 87 ASP A CA 1
ATOM 693 C C . ASP A 1 87 ? 8.035 5.856 -10.846 1.00 98.69 87 ASP A C 1
ATOM 695 O O . ASP A 1 87 ? 7.726 4.906 -10.127 1.00 98.69 87 ASP A O 1
ATOM 699 N N . ALA A 1 88 ? 7.242 6.924 -10.965 1.00 98.56 88 ALA A N 1
ATOM 700 C CA . ALA A 1 88 ? 5.977 7.058 -10.245 1.00 98.56 88 ALA A CA 1
ATOM 701 C C . ALA A 1 88 ? 4.870 6.120 -10.761 1.00 98.56 88 ALA A C 1
ATOM 703 O O . ALA A 1 88 ? 3.864 5.945 -10.071 1.00 98.56 88 ALA A O 1
ATOM 704 N N . HIS A 1 89 ? 5.038 5.514 -11.941 1.00 98.81 89 HIS A N 1
ATOM 705 C CA . HIS A 1 89 ? 4.087 4.545 -12.494 1.00 98.81 89 HIS A CA 1
ATOM 706 C C . HIS A 1 89 ? 4.193 3.175 -11.818 1.00 98.81 89 HIS A C 1
ATOM 708 O O . HIS A 1 89 ? 3.202 2.446 -11.765 1.00 98.81 89 HIS A O 1
ATOM 714 N N . ASN A 1 90 ? 5.353 2.863 -11.228 1.00 98.81 90 ASN A N 1
ATOM 715 C CA . ASN A 1 90 ? 5.713 1.568 -10.644 1.00 98.81 90 ASN A CA 1
ATOM 716 C C . ASN A 1 90 ? 5.069 1.326 -9.264 1.00 98.81 90 ASN A C 1
ATOM 718 O O . ASN A 1 90 ? 5.702 0.852 -8.316 1.00 98.81 90 ASN A O 1
ATOM 722 N N . ILE A 1 91 ? 3.788 1.669 -9.147 1.00 98.88 91 ILE A N 1
ATOM 723 C CA . ILE A 1 91 ? 3.003 1.641 -7.916 1.00 98.88 91 ILE A CA 1
ATOM 724 C C . ILE A 1 91 ? 2.810 0.228 -7.372 1.00 98.88 91 ILE A C 1
ATOM 726 O O . ILE A 1 91 ? 3.109 -0.765 -8.030 1.00 98.88 91 ILE A O 1
ATOM 730 N N . ILE A 1 92 ? 2.254 0.146 -6.165 1.00 98.81 92 ILE A N 1
ATOM 731 C CA . ILE A 1 92 ? 1.735 -1.093 -5.582 1.00 98.81 92 ILE A CA 1
ATOM 732 C C . ILE A 1 92 ? 0.211 -0.996 -5.525 1.00 98.81 92 ILE A C 1
ATOM 734 O O . ILE A 1 92 ? -0.313 -0.028 -4.957 1.00 98.81 92 ILE A O 1
ATOM 738 N N . SER A 1 93 ? -0.478 -2.009 -6.045 1.00 98.81 93 SER A N 1
ATOM 739 C CA . SER A 1 93 ? -1.907 -2.239 -5.818 1.00 98.81 93 SER A CA 1
ATOM 740 C C . SER A 1 93 ? -2.108 -3.539 -5.043 1.00 98.81 93 SER A C 1
ATOM 742 O O . SER A 1 93 ? -1.471 -4.552 -5.341 1.00 98.81 93 SER A O 1
ATOM 744 N N . MET A 1 94 ? -2.992 -3.505 -4.045 1.00 98.12 94 MET A N 1
ATOM 745 C CA . MET A 1 94 ? -3.313 -4.653 -3.197 1.00 98.12 94 MET A CA 1
ATOM 746 C C . MET A 1 94 ? -4.822 -4.844 -3.020 1.00 98.12 94 MET A C 1
ATOM 748 O O . MET A 1 94 ? -5.575 -3.870 -3.030 1.00 98.12 94 MET A O 1
ATOM 752 N N . MET A 1 95 ? -5.256 -6.081 -2.781 1.00 98.25 95 MET A N 1
ATOM 753 C CA . MET A 1 95 ? -6.644 -6.410 -2.436 1.00 98.25 95 MET A CA 1
ATOM 754 C C . MET A 1 95 ? -6.711 -7.669 -1.569 1.00 98.25 95 MET A C 1
ATOM 756 O O . MET A 1 95 ? -5.816 -8.504 -1.648 1.00 98.25 95 MET A O 1
ATOM 760 N N . VAL A 1 96 ? -7.758 -7.812 -0.754 1.00 96.88 96 VAL A N 1
ATOM 761 C CA . VAL A 1 96 ? -8.036 -9.044 0.004 1.00 96.88 96 VAL A CA 1
ATOM 762 C C . VAL A 1 96 ? -9.209 -9.770 -0.653 1.00 96.88 96 VAL A C 1
ATOM 764 O O . VAL A 1 96 ? -10.228 -9.132 -0.921 1.00 96.88 96 VAL A O 1
ATOM 767 N N . ASP A 1 97 ? -9.070 -11.067 -0.930 1.00 96.94 97 ASP A N 1
ATOM 768 C CA . ASP A 1 97 ? -10.150 -11.887 -1.491 1.00 96.94 97 ASP A CA 1
ATOM 769 C C . ASP A 1 97 ? -11.186 -12.319 -0.427 1.00 96.94 97 ASP A C 1
ATOM 771 O O . ASP A 1 97 ? -11.111 -11.936 0.745 1.00 96.94 97 ASP A O 1
ATOM 775 N N . GLY A 1 98 ? -12.199 -13.087 -0.846 1.00 96.38 98 GLY A N 1
ATOM 776 C CA . GLY A 1 98 ? -13.267 -13.570 0.039 1.00 96.38 98 GLY A CA 1
ATOM 777 C C . GLY A 1 98 ? -12.802 -14.582 1.090 1.00 96.38 98 GLY A C 1
ATOM 778 O O . GLY A 1 98 ? -13.414 -14.666 2.152 1.00 96.38 98 GLY A O 1
ATOM 779 N N . ASP A 1 99 ? -11.693 -15.274 0.828 1.00 95.31 99 ASP A N 1
ATOM 780 C CA . ASP A 1 99 ? -11.087 -16.254 1.733 1.00 95.31 99 ASP A CA 1
ATOM 781 C C . ASP A 1 99 ? -10.044 -15.604 2.663 1.00 95.31 99 ASP A C 1
ATOM 783 O O . ASP A 1 99 ? -9.419 -16.273 3.488 1.00 95.31 99 ASP A O 1
ATOM 787 N N . GLY A 1 100 ? -9.852 -14.285 2.559 1.00 93.75 100 GLY A N 1
ATOM 788 C CA . GLY A 1 100 ? -8.951 -13.508 3.402 1.00 93.75 100 GLY A CA 1
ATOM 789 C C . GLY A 1 100 ? -7.491 -13.515 2.942 1.00 93.75 100 GLY A C 1
ATOM 790 O O . GLY A 1 100 ? -6.625 -13.051 3.697 1.00 93.75 100 GLY A O 1
ATOM 791 N N . TYR A 1 101 ? -7.184 -14.019 1.744 1.00 94.75 101 TYR A N 1
ATOM 792 C CA . TYR A 1 101 ? -5.845 -13.921 1.170 1.00 94.75 101 TYR A CA 1
ATOM 793 C C . TYR A 1 101 ? -5.596 -12.517 0.647 1.00 94.75 101 TYR A C 1
ATOM 795 O O . TYR A 1 101 ? -6.437 -11.910 -0.011 1.00 94.75 101 TYR A O 1
ATOM 803 N N . LEU A 1 102 ? -4.399 -12.005 0.913 1.00 95.19 102 LEU A N 1
ATOM 804 C CA . LEU A 1 102 ? -3.972 -10.726 0.378 1.00 95.19 102 LEU A CA 1
ATOM 805 C C . LEU A 1 102 ? -3.269 -10.964 -0.968 1.00 95.19 102 LEU A C 1
ATOM 807 O O . LEU A 1 102 ? -2.434 -11.858 -1.097 1.00 95.19 102 LEU A O 1
ATOM 811 N N . HIS A 1 103 ? -3.624 -10.170 -1.968 1.00 96.69 103 HIS A N 1
ATOM 812 C CA . HIS A 1 103 ? -3.100 -10.189 -3.329 1.00 96.69 103 HIS A CA 1
ATOM 813 C C . HIS A 1 103 ? -2.373 -8.882 -3.601 1.00 96.69 103 HIS A C 1
ATOM 815 O O . HIS A 1 103 ? -2.865 -7.817 -3.220 1.00 96.69 103 HIS A O 1
ATOM 821 N N . LEU A 1 104 ? -1.233 -8.954 -4.282 1.00 97.19 104 LEU A N 1
ATOM 822 C CA . LEU A 1 104 ? -0.451 -7.785 -4.668 1.00 97.19 104 LEU A CA 1
ATOM 823 C C . LEU A 1 104 ? 0.007 -7.863 -6.117 1.00 97.19 104 LEU A C 1
ATOM 825 O O . LEU A 1 104 ? 0.404 -8.926 -6.591 1.00 97.19 104 LEU A O 1
ATOM 829 N N . SER A 1 105 ? 0.018 -6.704 -6.771 1.00 98.31 105 SER A N 1
ATOM 830 C CA . SER A 1 105 ? 0.719 -6.458 -8.029 1.00 98.31 105 SER A CA 1
ATOM 831 C C . SER A 1 105 ? 1.474 -5.138 -7.931 1.00 98.31 105 SER A C 1
ATOM 833 O O . SER A 1 105 ? 0.941 -4.162 -7.395 1.00 98.31 105 SER A O 1
ATOM 835 N N . PHE A 1 106 ? 2.721 -5.109 -8.396 1.00 98.62 106 PHE A N 1
ATOM 836 C CA . PHE A 1 106 ? 3.609 -3.973 -8.152 1.00 98.62 106 PHE A CA 1
ATOM 837 C C . PHE A 1 106 ? 4.714 -3.809 -9.198 1.00 98.62 106 PHE A C 1
ATOM 839 O O . PHE A 1 106 ? 5.134 -4.776 -9.826 1.00 98.62 106 PHE A O 1
ATOM 846 N N . ASP A 1 107 ? 5.250 -2.593 -9.295 1.00 98.62 107 ASP A N 1
ATOM 847 C CA . ASP A 1 107 ? 6.480 -2.295 -10.041 1.00 98.62 107 ASP A CA 1
ATOM 848 C C . ASP A 1 107 ? 6.363 -2.490 -11.565 1.00 98.62 107 ASP A C 1
ATOM 850 O O . ASP A 1 107 ? 7.146 -3.204 -12.191 1.00 98.62 107 ASP A O 1
ATOM 854 N N . HIS A 1 108 ? 5.350 -1.858 -12.172 1.00 98.69 108 HIS A N 1
ATOM 855 C CA . HIS A 1 108 ? 5.082 -1.946 -13.611 1.00 98.69 108 HIS A CA 1
ATOM 856 C C . HIS A 1 108 ? 5.110 -0.593 -14.311 1.00 98.69 108 HIS A C 1
ATOM 858 O O . HIS A 1 108 ? 4.346 0.304 -13.977 1.00 98.69 108 HIS A O 1
ATOM 864 N N . HIS A 1 109 ? 5.879 -0.531 -15.395 1.00 98.38 109 HIS A N 1
ATOM 865 C CA . HIS A 1 109 ? 5.721 0.452 -16.467 1.00 98.38 109 HIS A CA 1
ATOM 866 C C . HIS A 1 109 ? 6.118 -0.205 -17.798 1.00 98.38 109 HIS A C 1
ATOM 868 O O . HIS A 1 109 ? 7.238 -0.063 -18.272 1.00 98.38 109 HIS A O 1
ATOM 874 N N . GLY A 1 110 ? 5.256 -1.090 -18.319 1.00 97.38 110 GLY A N 1
ATOM 875 C CA . GLY A 1 110 ? 5.555 -1.912 -19.508 1.00 97.38 110 GLY A CA 1
ATOM 876 C C . GLY A 1 110 ? 6.411 -3.163 -19.244 1.00 97.38 110 GLY A C 1
ATOM 877 O O . GLY A 1 110 ? 7.153 -3.595 -20.118 1.00 97.38 110 GLY A O 1
ATOM 878 N N . HIS A 1 111 ? 6.331 -3.737 -18.039 1.00 96.38 111 HIS A N 1
ATOM 879 C CA . HIS A 1 111 ? 7.150 -4.877 -17.599 1.00 96.38 111 HIS A CA 1
ATOM 880 C C . HIS A 1 111 ? 6.325 -6.171 -17.460 1.00 96.38 111 HIS A C 1
ATOM 882 O O . HIS A 1 111 ? 5.092 -6.132 -17.454 1.00 96.38 111 HIS A O 1
ATOM 888 N N . LYS A 1 112 ? 6.998 -7.326 -17.308 1.00 97.38 112 LYS A N 1
ATOM 889 C CA . LYS A 1 112 ? 6.341 -8.601 -16.956 1.00 97.38 112 LYS A CA 1
ATOM 890 C C . LYS A 1 112 ? 5.560 -8.446 -15.642 1.00 97.38 112 LYS A C 1
ATOM 892 O O . LYS A 1 112 ? 5.992 -7.735 -14.737 1.00 97.38 112 LYS A O 1
ATOM 897 N N . LEU A 1 113 ? 4.427 -9.142 -15.531 1.00 97.62 113 LEU A N 1
ATOM 898 C CA . LEU A 1 113 ? 3.609 -9.147 -14.320 1.00 97.62 113 LEU A CA 1
ATOM 899 C C . LEU A 1 113 ? 4.417 -9.628 -13.102 1.00 97.62 113 LEU A C 1
ATOM 901 O O . LEU A 1 113 ? 4.950 -10.736 -13.094 1.00 97.62 113 LEU A O 1
ATOM 905 N N . ASN A 1 114 ? 4.408 -8.807 -12.054 1.00 97.25 114 ASN A N 1
ATOM 906 C CA . ASN A 1 114 ? 4.888 -9.127 -10.718 1.00 97.25 114 ASN A CA 1
ATOM 907 C C . ASN A 1 114 ? 3.644 -9.270 -9.860 1.00 97.25 114 ASN A C 1
ATOM 909 O O . ASN A 1 114 ? 2.942 -8.289 -9.624 1.00 97.25 114 ASN A O 1
ATOM 913 N N . TYR A 1 115 ? 3.357 -10.493 -9.440 1.00 97.31 115 TYR A N 1
ATOM 914 C CA . TYR A 1 115 ? 2.170 -10.809 -8.667 1.00 97.31 115 TYR A CA 1
ATOM 915 C C . TYR A 1 115 ? 2.510 -11.812 -7.571 1.00 97.31 115 TYR A C 1
ATOM 917 O O . TYR A 1 115 ? 3.235 -12.782 -7.807 1.00 97.31 115 TYR A O 1
ATOM 925 N N . CYS A 1 116 ? 1.959 -11.595 -6.381 1.00 93.19 116 CYS A N 1
ATOM 926 C CA . CYS A 1 116 ? 2.047 -12.541 -5.278 1.00 93.19 116 CYS A CA 1
ATOM 927 C C . CYS A 1 116 ? 0.747 -12.579 -4.464 1.00 93.19 116 CYS A C 1
ATOM 929 O O . CYS A 1 116 ? -0.083 -11.667 -4.511 1.00 93.19 116 CYS A O 1
ATOM 931 N N . ARG A 1 117 ? 0.572 -13.675 -3.722 1.00 94.38 117 ARG A N 1
ATOM 932 C CA . ARG A 1 117 ? -0.553 -13.918 -2.814 1.00 94.38 117 ARG A CA 1
ATOM 933 C C . ARG A 1 117 ? -0.029 -14.412 -1.469 1.00 94.38 117 ARG A C 1
ATOM 935 O O . ARG A 1 117 ? 1.017 -15.064 -1.441 1.00 94.38 117 ARG A O 1
ATOM 942 N N . SER A 1 118 ? -0.729 -14.104 -0.377 1.00 91.25 118 SER A N 1
ATOM 943 C CA . SER A 1 118 ? -0.290 -14.486 0.964 1.00 91.25 118 SER A CA 1
ATOM 944 C C . SER A 1 118 ? -0.276 -16.004 1.088 1.00 91.25 118 SER A C 1
ATOM 946 O O . SER A 1 118 ? -1.012 -16.711 0.393 1.00 91.25 118 SER A O 1
ATOM 948 N N . ILE A 1 119 ? 0.573 -16.528 1.973 1.00 88.50 119 ILE A N 1
ATOM 949 C CA . ILE A 1 119 ? 0.635 -17.983 2.208 1.00 88.50 119 ILE A CA 1
ATOM 950 C C . ILE A 1 119 ? -0.570 -18.489 2.992 1.00 88.50 119 ILE A C 1
ATOM 952 O O . ILE A 1 119 ? -0.946 -19.651 2.884 1.00 88.50 119 ILE A O 1
ATOM 956 N N . ALA A 1 120 ? -1.183 -17.600 3.769 1.00 88.50 120 ALA A N 1
ATOM 957 C CA . ALA A 1 120 ? -2.333 -17.882 4.602 1.00 88.50 120 ALA A CA 1
ATOM 958 C C . ALA A 1 120 ? -3.268 -16.661 4.650 1.00 88.50 120 ALA A C 1
ATOM 960 O O . ALA A 1 120 ? -2.809 -15.526 4.437 1.00 88.50 120 ALA A O 1
ATOM 961 N N . PRO A 1 121 ? -4.556 -16.873 4.962 1.00 89.50 121 PRO A N 1
ATOM 962 C CA . PRO A 1 121 ? -5.496 -15.792 5.218 1.00 89.50 121 PRO A CA 1
ATOM 963 C C . PRO A 1 121 ? -5.022 -14.869 6.344 1.00 89.50 121 PRO A C 1
ATOM 965 O O . PRO A 1 121 ? -4.456 -15.327 7.339 1.00 89.50 121 PRO A O 1
ATOM 968 N N . ILE A 1 122 ? -5.265 -13.562 6.211 1.00 76.25 122 ILE A N 1
ATOM 969 C CA . ILE A 1 122 ? -5.049 -12.545 7.267 1.00 76.25 122 ILE A CA 1
ATOM 970 C C . ILE A 1 122 ? -3.569 -12.420 7.723 1.00 76.25 122 ILE A C 1
ATOM 972 O O . ILE A 1 122 ? -3.214 -11.724 8.689 1.00 76.25 122 ILE A O 1
ATOM 976 N N . HIS A 1 123 ? -2.648 -13.061 7.007 1.00 72.44 123 HIS A N 1
ATOM 977 C CA . HIS A 1 123 ? -1.241 -13.150 7.371 1.00 72.44 123 HIS A CA 1
ATOM 978 C C . HIS A 1 123 ? -0.382 -12.143 6.594 1.00 72.44 123 HIS A C 1
ATOM 980 O O . HIS A 1 123 ? -0.657 -11.836 5.438 1.00 72.44 123 HIS A O 1
ATOM 986 N N . LEU A 1 124 ? 0.672 -11.625 7.236 1.00 69.69 124 LEU A N 1
ATOM 987 C CA . LEU A 1 124 ? 1.639 -10.717 6.600 1.00 69.69 124 LEU A CA 1
ATOM 988 C C . LEU A 1 124 ? 2.843 -11.444 5.987 1.00 69.69 124 LEU A C 1
ATOM 990 O O . LEU A 1 124 ? 3.738 -10.774 5.484 1.00 69.69 124 LEU A O 1
ATOM 994 N N . PHE A 1 125 ? 2.887 -12.777 6.040 1.00 58.25 125 PHE A N 1
ATOM 995 C CA . PHE A 1 125 ? 4.023 -13.555 5.546 1.00 58.25 125 PHE A CA 1
ATOM 996 C C . PHE A 1 125 ? 3.734 -14.121 4.156 1.00 58.25 125 PHE A C 1
ATOM 998 O O . PHE A 1 125 ? 2.604 -14.516 3.848 1.00 58.25 125 PHE A O 1
ATOM 1005 N N . TRP A 1 126 ? 4.779 -14.156 3.334 1.00 55.16 126 TRP A N 1
ATOM 1006 C CA . TRP A 1 126 ? 4.712 -14.475 1.913 1.00 55.16 126 TRP A CA 1
ATOM 1007 C C . TRP A 1 126 ? 5.771 -15.507 1.570 1.00 55.16 126 TRP A C 1
ATOM 1009 O O . TRP A 1 126 ? 6.923 -15.380 1.972 1.00 55.16 126 TRP A O 1
ATOM 1019 N N . GLU A 1 127 ? 5.376 -16.485 0.771 1.00 40.12 127 GLU A N 1
ATOM 1020 C CA . GLU A 1 127 ? 6.249 -17.443 0.122 1.00 40.12 127 GLU A CA 1
ATOM 1021 C C . GLU A 1 127 ? 5.804 -17.513 -1.338 1.00 40.12 127 GLU A C 1
ATOM 1023 O O . GLU A 1 127 ? 4.619 -17.422 -1.677 1.00 40.12 127 GLU A O 1
ATOM 1028 N N . ILE A 1 128 ? 6.798 -17.534 -2.212 1.00 43.84 128 ILE A N 1
ATOM 1029 C CA . ILE A 1 128 ? 6.668 -17.266 -3.635 1.00 43.84 128 ILE A CA 1
ATOM 1030 C C . ILE A 1 128 ? 5.914 -18.420 -4.310 1.00 43.84 128 ILE A C 1
ATOM 1032 O O . ILE A 1 128 ? 6.408 -19.539 -4.383 1.00 43.84 128 ILE A O 1
ATOM 1036 N N . LYS A 1 129 ? 4.764 -18.122 -4.921 1.00 37.72 129 LYS A N 1
ATOM 1037 C CA . LYS A 1 129 ? 4.386 -18.749 -6.196 1.00 37.72 129 LYS A CA 1
ATOM 1038 C C . LYS A 1 129 ? 4.346 -17.662 -7.260 1.00 37.72 129 LYS A C 1
ATOM 1040 O O . LYS A 1 129 ? 3.280 -17.155 -7.598 1.00 37.72 129 LYS A O 1
ATOM 1045 N N . SER A 1 130 ? 5.520 -17.286 -7.766 1.00 42.22 130 SER A N 1
ATOM 1046 C CA . SER A 1 130 ? 5.592 -16.650 -9.078 1.00 42.22 130 SER A CA 1
ATOM 1047 C C . SER A 1 130 ? 5.035 -17.658 -10.077 1.00 42.22 130 SER A C 1
ATOM 1049 O O . SER A 1 130 ? 5.522 -18.790 -10.129 1.00 42.22 130 SER A O 1
ATOM 1051 N N . ARG A 1 131 ? 3.998 -17.284 -10.821 1.00 46.06 131 ARG A N 1
ATOM 1052 C CA . ARG A 1 131 ? 3.738 -17.954 -12.095 1.00 46.06 131 ARG A CA 1
ATOM 1053 C C . ARG A 1 131 ? 4.708 -17.420 -13.145 1.00 46.06 131 ARG A C 1
ATOM 1055 O O . ARG A 1 131 ? 5.042 -16.214 -13.090 1.00 46.06 131 ARG A O 1
#